Protein AF-A0AA97AA93-F1 (afdb_monomer_lite)

Structure (mmCIF, N/CA/C/O backbone):
data_AF-A0AA97AA93-F1
#
_entry.id   AF-A0AA97AA93-F1
#
loop_
_atom_site.group_PDB
_atom_site.id
_atom_site.type_symbol
_atom_site.label_atom_id
_atom_site.label_alt_id
_atom_site.label_comp_id
_atom_site.label_asym_id
_atom_site.label_entity_id
_atom_site.label_seq_id
_atom_site.pdbx_PDB_ins_code
_atom_site.Cartn_x
_atom_site.Cartn_y
_atom_site.Cartn_z
_atom_site.occupancy
_atom_site.B_iso_or_equiv
_atom_site.auth_seq_id
_atom_site.auth_comp_id
_atom_site.auth_asym_id
_atom_site.auth_atom_id
_atom_site.pdbx_PDB_model_num
ATOM 1 N N . MET A 1 1 ? -17.698 0.793 10.835 1.00 57.06 1 MET A N 1
ATOM 2 C CA . MET A 1 1 ? -16.544 0.757 11.765 1.00 57.06 1 MET A CA 1
ATOM 3 C C . MET A 1 1 ? -15.528 -0.295 11.329 1.00 57.06 1 MET A C 1
ATOM 5 O O . MET A 1 1 ? -15.820 -1.485 11.396 1.00 57.06 1 MET A O 1
ATOM 9 N N . LEU A 1 2 ? -14.342 0.119 10.874 1.00 65.19 2 LEU A N 1
ATOM 10 C CA . LEU A 1 2 ? -13.250 -0.810 10.567 1.00 65.19 2 LEU A CA 1
ATOM 11 C C . LEU A 1 2 ? -12.655 -1.330 11.889 1.00 65.19 2 LEU A C 1
ATOM 13 O O . LEU A 1 2 ? -12.029 -0.566 12.629 1.00 65.19 2 LEU A O 1
ATOM 17 N N . LYS A 1 3 ? -12.865 -2.612 12.224 1.00 77.94 3 LYS A N 1
ATOM 18 C CA . LYS A 1 3 ? -12.282 -3.192 13.449 1.00 77.94 3 LYS A CA 1
ATOM 19 C C . LYS A 1 3 ? -10.757 -3.088 13.381 1.00 77.94 3 LYS A C 1
ATOM 21 O O . LYS A 1 3 ? -10.172 -3.360 12.335 1.00 77.94 3 LYS A O 1
ATOM 26 N N . ARG A 1 4 ? -10.115 -2.746 14.505 1.00 79.62 4 ARG A N 1
ATOM 27 C CA . ARG A 1 4 ? -8.653 -2.550 14.616 1.00 79.62 4 ARG A CA 1
ATOM 28 C C . ARG A 1 4 ? -7.836 -3.717 14.043 1.00 79.62 4 ARG A C 1
ATOM 30 O O . ARG A 1 4 ? -6.788 -3.495 13.454 1.00 79.62 4 ARG A O 1
ATOM 37 N N . GLN A 1 5 ? -8.368 -4.936 14.137 1.00 83.81 5 GLN A N 1
ATOM 38 C CA . GLN A 1 5 ? -7.778 -6.152 13.565 1.00 83.81 5 GLN A CA 1
ATOM 39 C C . GLN A 1 5 ? -7.600 -6.118 12.035 1.00 83.81 5 GLN A C 1
ATOM 41 O O . GLN A 1 5 ? -6.703 -6.771 11.517 1.00 83.81 5 GLN A O 1
ATOM 46 N N . TYR A 1 6 ? -8.409 -5.344 11.304 1.00 88.00 6 TYR A N 1
ATOM 47 C CA . TYR A 1 6 ? -8.337 -5.257 9.840 1.00 88.00 6 TYR A CA 1
ATOM 48 C C . TYR A 1 6 ? -7.450 -4.122 9.334 1.00 88.00 6 TYR A C 1
ATOM 50 O O . TYR A 1 6 ? -7.240 -4.014 8.132 1.00 88.00 6 TYR A O 1
ATOM 58 N N . TRP A 1 7 ? -6.898 -3.287 10.217 1.00 90.94 7 TRP A N 1
ATOM 59 C CA . TRP A 1 7 ? -6.102 -2.134 9.794 1.00 90.94 7 TRP A CA 1
ATOM 60 C C . TRP A 1 7 ? -4.858 -2.558 9.015 1.00 90.94 7 TRP A C 1
ATOM 62 O O . TRP A 1 7 ? -4.594 -2.024 7.944 1.00 90.94 7 TRP A O 1
ATOM 72 N N . GLY A 1 8 ? -4.137 -3.567 9.515 1.00 91.69 8 GLY A N 1
ATOM 73 C CA . GLY A 1 8 ? -2.970 -4.112 8.820 1.00 91.69 8 GLY A CA 1
ATOM 74 C C . GLY A 1 8 ? -3.327 -4.705 7.456 1.00 91.69 8 GLY A C 1
ATOM 75 O O . GLY A 1 8 ? -2.590 -4.511 6.497 1.00 91.69 8 GLY A O 1
ATOM 76 N N . VAL A 1 9 ? -4.491 -5.353 7.347 1.00 93.94 9 VAL A N 1
ATOM 77 C CA . VAL A 1 9 ? -4.975 -5.934 6.085 1.00 93.94 9 VAL A CA 1
ATOM 78 C C . VAL A 1 9 ? -5.285 -4.839 5.067 1.00 93.94 9 VAL A C 1
ATOM 80 O O . VAL A 1 9 ? -4.868 -4.947 3.919 1.00 93.94 9 VAL A O 1
ATOM 83 N N . THR A 1 10 ? -5.948 -3.756 5.475 1.00 92.44 10 THR A N 1
ATOM 84 C CA . THR A 1 10 ? -6.235 -2.621 4.586 1.00 92.44 10 THR A CA 1
ATOM 85 C C . THR A 1 10 ? -4.952 -1.970 4.070 1.00 92.44 10 THR A C 1
ATOM 87 O O . THR A 1 10 ? -4.818 -1.751 2.866 1.00 92.44 10 THR A O 1
ATOM 90 N N . VAL A 1 11 ? -3.981 -1.716 4.954 1.00 95.38 11 VAL A N 1
ATOM 91 C CA . VAL A 1 11 ? -2.672 -1.162 4.568 1.00 95.38 11 VAL A CA 1
ATOM 92 C C . VAL A 1 11 ? -1.947 -2.102 3.603 1.00 95.38 11 VAL A C 1
ATOM 94 O O . VAL A 1 11 ? -1.426 -1.651 2.581 1.00 95.38 11 VAL A O 1
ATOM 97 N N . LEU A 1 12 ? -1.947 -3.406 3.895 1.00 95.62 12 LEU A N 1
ATOM 98 C CA . LEU A 1 12 ? -1.307 -4.417 3.058 1.00 95.62 12 LEU A CA 1
ATOM 99 C C . LEU A 1 12 ? -1.930 -4.457 1.659 1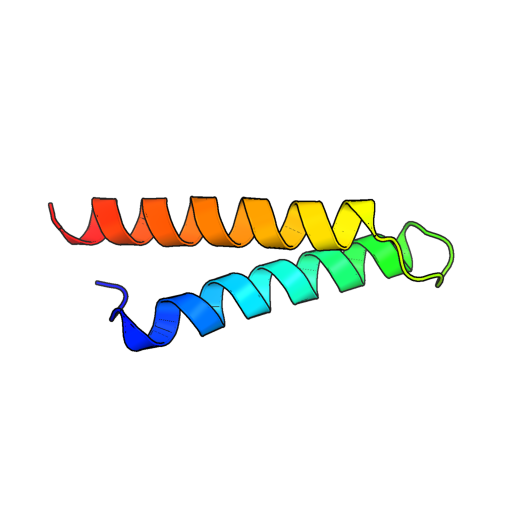.00 95.62 12 LEU A C 1
ATOM 101 O O . LEU A 1 12 ? -1.201 -4.410 0.674 1.00 95.62 12 LEU A O 1
ATOM 105 N N . LEU A 1 13 ? -3.261 -4.486 1.560 1.00 96.25 13 LEU A N 1
ATOM 106 C CA . LEU A 1 13 ? -3.963 -4.515 0.274 1.00 96.25 13 LEU A CA 1
ATOM 107 C C . LEU A 1 13 ? -3.643 -3.282 -0.575 1.00 96.25 13 LEU A C 1
ATOM 109 O O . LEU A 1 13 ? -3.330 -3.418 -1.756 1.00 96.25 13 LEU A O 1
ATOM 113 N N . ILE A 1 14 ? -3.655 -2.089 0.024 1.00 95.38 14 ILE A N 1
ATOM 114 C CA . ILE A 1 14 ? -3.325 -0.847 -0.690 1.00 95.38 14 ILE A CA 1
ATOM 115 C C . ILE A 1 14 ? -1.864 -0.869 -1.160 1.00 95.38 14 ILE A C 1
ATOM 117 O O . ILE A 1 14 ? -1.582 -0.542 -2.314 1.00 95.38 14 ILE A O 1
ATOM 121 N N . THR A 1 15 ? -0.949 -1.332 -0.306 1.00 96.81 15 THR A N 1
ATOM 122 C CA . THR A 1 15 ? 0.471 -1.488 -0.651 1.00 96.81 15 THR A CA 1
ATOM 123 C C . THR A 1 15 ? 0.670 -2.450 -1.822 1.00 96.81 15 THR A C 1
ATOM 125 O O . THR A 1 15 ? 1.427 -2.145 -2.744 1.00 96.81 15 THR A O 1
ATOM 128 N N . VAL A 1 16 ? -0.026 -3.590 -1.824 1.00 96.75 16 VAL A N 1
ATO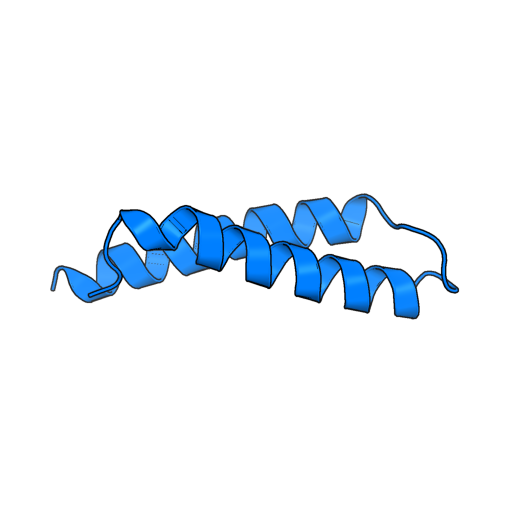M 129 C CA . VAL A 1 16 ? 0.039 -4.584 -2.908 1.00 96.75 16 VAL A CA 1
ATOM 130 C C . VAL A 1 16 ? -0.481 -4.002 -4.222 1.00 96.75 16 VAL A C 1
ATOM 132 O O . VAL A 1 16 ? 0.178 -4.161 -5.247 1.00 96.75 16 VAL A O 1
ATOM 135 N N . VAL A 1 17 ? -1.609 -3.284 -4.204 1.00 96.81 17 VAL A N 1
ATOM 136 C CA . VAL A 1 17 ? -2.170 -2.642 -5.407 1.00 96.81 17 VAL A CA 1
ATOM 137 C C . VAL A 1 17 ? -1.183 -1.636 -5.997 1.00 96.81 17 VAL A C 1
ATOM 139 O O . VAL A 1 17 ? -0.890 -1.689 -7.189 1.00 96.81 17 VAL A O 1
ATOM 142 N N . PHE A 1 18 ? -0.619 -0.761 -5.166 1.00 96.62 18 PHE A N 1
ATOM 143 C CA . PHE A 1 18 ? 0.384 0.210 -5.608 1.00 96.62 18 PHE A CA 1
ATOM 144 C C . PHE A 1 18 ? 1.653 -0.460 -6.128 1.00 96.62 18 PHE A C 1
ATOM 146 O O . PHE A 1 18 ? 2.200 -0.030 -7.139 1.00 96.62 18 PHE A O 1
ATOM 153 N N . SER A 1 19 ? 2.100 -1.535 -5.478 1.00 95.75 19 SER A N 1
ATOM 154 C CA . SER A 1 19 ? 3.271 -2.297 -5.918 1.00 95.75 19 SER A CA 1
ATOM 155 C C . SER A 1 19 ? 3.024 -2.967 -7.269 1.00 95.75 19 SER A C 1
ATOM 157 O O . SER A 1 19 ? 3.902 -2.942 -8.126 1.00 95.75 19 SER A O 1
ATOM 159 N N . TYR A 1 20 ? 1.823 -3.510 -7.498 1.00 96.31 20 TYR A N 1
ATOM 160 C CA . TYR A 1 20 ? 1.432 -4.086 -8.785 1.00 96.31 20 TYR A CA 1
ATOM 161 C C . TYR A 1 20 ? 1.365 -3.028 -9.892 1.00 96.31 20 TYR A C 1
ATOM 163 O O . TYR A 1 20 ? 1.924 -3.226 -10.971 1.00 96.31 20 TYR A O 1
ATOM 171 N N . VAL A 1 21 ? 0.724 -1.887 -9.626 1.00 96.00 21 VAL A N 1
ATOM 172 C CA . VAL A 1 21 ? 0.661 -0.764 -10.576 1.00 96.00 21 VAL A CA 1
ATOM 173 C C . VAL A 1 21 ? 2.069 -0.262 -10.891 1.0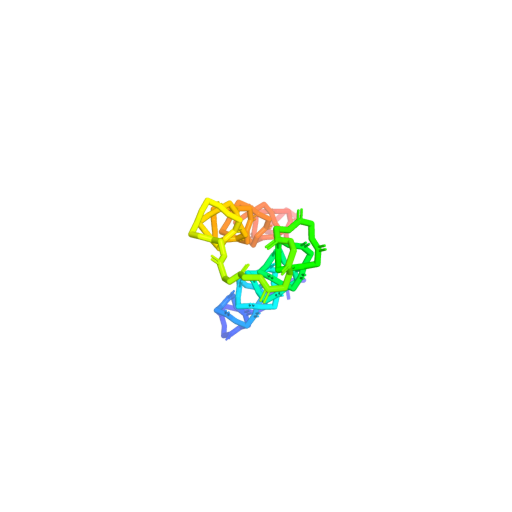0 96.00 21 VAL A C 1
ATOM 175 O O . VAL A 1 21 ? 2.436 -0.154 -12.058 1.00 96.00 21 VAL A O 1
ATOM 178 N N . GLY A 1 22 ? 2.886 -0.047 -9.862 1.00 96.06 22 GLY A N 1
ATOM 179 C CA . GLY A 1 22 ? 4.276 0.362 -10.004 1.00 96.06 22 GLY A CA 1
ATOM 180 C C . GLY A 1 22 ? 5.108 -0.621 -10.810 1.00 96.06 22 GLY A C 1
ATOM 181 O O . GLY A 1 22 ? 5.853 -0.204 -11.682 1.00 96.06 22 GLY A O 1
ATOM 182 N N . TYR A 1 23 ? 4.938 -1.921 -10.583 1.00 96.38 23 TYR A N 1
ATOM 183 C CA . TYR A 1 23 ? 5.601 -2.968 -11.358 1.00 96.38 23 TYR A CA 1
ATOM 184 C C . TYR A 1 23 ? 5.228 -2.914 -12.845 1.00 96.38 23 TYR A C 1
ATOM 186 O O . TYR A 1 23 ? 6.090 -3.049 -13.709 1.00 96.38 23 TYR A O 1
ATOM 194 N N . ARG A 1 24 ? 3.948 -2.683 -13.162 1.00 96.50 24 ARG A N 1
ATOM 195 C CA . ARG A 1 24 ? 3.479 -2.575 -14.553 1.00 96.50 24 ARG A CA 1
ATOM 196 C C . A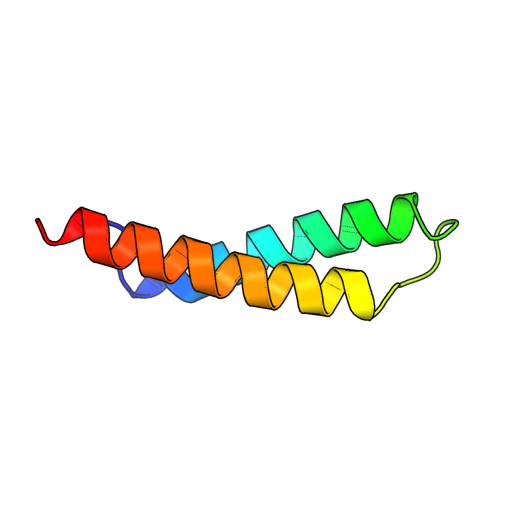RG A 1 24 ? 3.965 -1.299 -15.240 1.00 96.50 24 ARG A C 1
ATOM 198 O O . ARG A 1 24 ? 4.208 -1.341 -16.439 1.00 96.50 24 ARG A O 1
ATOM 205 N N . LEU A 1 25 ? 4.106 -0.204 -14.494 1.00 95.75 25 LEU A N 1
ATOM 206 C CA . LEU A 1 25 ? 4.595 1.083 -15.001 1.00 95.75 25 LEU A CA 1
ATOM 207 C C . LEU A 1 25 ? 6.126 1.185 -15.033 1.00 95.75 25 LEU A C 1
ATOM 209 O O . LEU A 1 25 ? 6.657 2.042 -15.726 1.00 95.75 25 LEU A O 1
ATOM 213 N N . ASN A 1 26 ? 6.825 0.333 -14.284 1.00 96.12 26 ASN A N 1
ATOM 214 C CA . ASN A 1 26 ? 8.282 0.280 -14.198 1.00 96.12 26 ASN A CA 1
ATOM 215 C C . ASN A 1 26 ? 8.830 -0.919 -14.986 1.00 96.12 26 ASN A C 1
ATOM 217 O O . ASN A 1 26 ? 9.656 -1.667 -14.472 1.00 96.12 26 ASN A O 1
ATOM 221 N N . ASP A 1 27 ? 8.301 -1.154 -16.190 1.00 95.25 27 ASP A N 1
ATOM 222 C CA . ASP A 1 27 ? 8.771 -2.178 -17.134 1.00 95.25 27 ASP A CA 1
ATOM 223 C C . ASP A 1 27 ? 8.934 -3.585 -16.539 1.00 95.25 27 ASP A C 1
ATOM 225 O O . ASP A 1 27 ? 9.892 -4.292 -16.830 1.00 95.25 27 ASP A O 1
ATOM 229 N N . GLN A 1 28 ? 7.992 -4.018 -15.695 1.00 93.88 28 GLN A N 1
ATOM 230 C CA . GLN A 1 28 ? 8.054 -5.323 -15.022 1.00 93.88 28 GL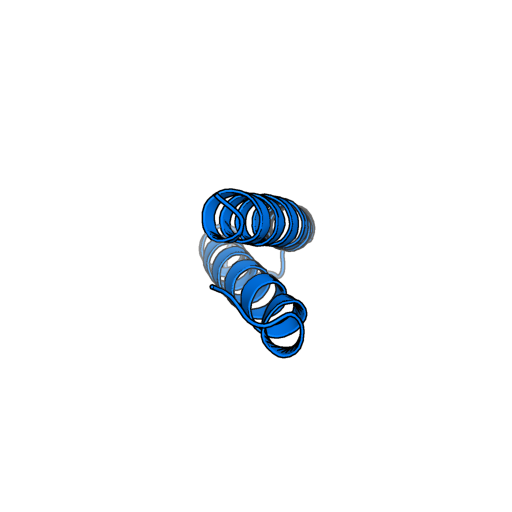N A CA 1
ATOM 231 C C . GLN A 1 28 ? 9.257 -5.469 -14.073 1.00 93.88 28 GLN A C 1
ATOM 233 O O . GLN A 1 28 ? 9.679 -6.583 -13.745 1.00 93.88 28 GLN A O 1
ATOM 238 N N . HIS A 1 29 ? 9.778 -4.349 -13.571 1.00 94.44 29 HIS A N 1
ATOM 239 C CA . HIS A 1 29 ? 10.765 -4.303 -12.506 1.00 94.44 29 HIS A CA 1
ATOM 240 C C . HIS A 1 29 ? 10.146 -3.788 -11.202 1.00 94.44 29 HIS A C 1
ATOM 242 O O . HIS A 1 29 ? 9.342 -2.850 -11.208 1.00 94.44 29 HIS A O 1
ATOM 248 N N . PRO A 1 30 ? 10.529 -4.358 -10.047 1.00 91.69 30 PRO A N 1
ATOM 249 C CA . PRO A 1 30 ? 10.070 -3.868 -8.755 1.00 91.69 30 PRO A CA 1
ATOM 250 C C . PRO A 1 30 ? 10.504 -2.414 -8.546 1.00 91.69 30 PRO A C 1
ATOM 252 O O . PRO A 1 30 ? 11.648 -2.047 -8.809 1.00 91.69 30 PRO A O 1
ATOM 255 N N . SER A 1 31 ? 9.584 -1.589 -8.047 1.00 94.44 31 SER A N 1
ATOM 256 C CA . SER A 1 31 ? 9.820 -0.164 -7.831 1.00 94.44 31 SER A CA 1
ATOM 257 C C . SER A 1 31 ? 9.566 0.219 -6.377 1.00 94.44 31 SER A C 1
ATOM 259 O O . SER A 1 31 ? 8.429 0.218 -5.897 1.00 94.44 31 SER A O 1
ATOM 261 N N . LEU A 1 32 ? 10.645 0.560 -5.669 1.00 93.94 32 LEU A N 1
ATOM 262 C CA . LEU A 1 32 ? 10.592 0.966 -4.262 1.00 93.94 32 LEU A CA 1
ATOM 263 C C . LEU A 1 32 ? 9.732 2.222 -4.027 1.00 93.94 32 LEU A C 1
ATOM 265 O O . LEU A 1 32 ? 8.950 2.199 -3.075 1.00 93.94 32 LEU A O 1
ATOM 269 N N . PRO A 1 33 ? 9.784 3.279 -4.869 1.00 95.88 33 PRO A N 1
ATOM 270 C CA . PRO A 1 33 ? 8.916 4.445 -4.699 1.00 95.88 33 PRO A CA 1
ATOM 271 C C . PRO A 1 33 ? 7.423 4.100 -4.688 1.00 95.88 33 PRO A C 1
ATOM 273 O O . PRO A 1 33 ? 6.682 4.613 -3.853 1.00 95.88 33 PRO A O 1
ATOM 276 N N . TRP A 1 34 ? 6.983 3.186 -5.556 1.00 95.56 34 TRP A N 1
ATOM 277 C CA . TRP A 1 34 ? 5.584 2.755 -5.608 1.00 95.56 34 TRP A CA 1
ATOM 278 C C . TRP A 1 34 ? 5.177 1.944 -4.379 1.00 95.56 34 TRP A C 1
ATOM 280 O O . TRP A 1 34 ? 4.096 2.164 -3.836 1.00 95.56 34 TRP A O 1
ATOM 290 N N . MET A 1 35 ? 6.051 1.058 -3.895 1.00 95.06 35 MET A N 1
ATOM 291 C CA . MET A 1 35 ? 5.814 0.307 -2.660 1.00 95.06 35 MET A CA 1
ATOM 292 C C . MET A 1 35 ? 5.681 1.243 -1.449 1.00 95.06 35 MET A C 1
ATOM 294 O O . MET A 1 35 ? 4.727 1.128 -0.679 1.00 95.06 35 MET A O 1
ATOM 298 N N . VAL A 1 36 ? 6.606 2.199 -1.297 1.00 96.44 36 VAL A N 1
ATOM 299 C CA . VAL A 1 36 ? 6.574 3.188 -0.206 1.00 96.44 36 VAL A CA 1
ATOM 300 C C . VAL A 1 36 ? 5.340 4.083 -0.323 1.00 96.44 36 VAL A C 1
ATOM 302 O O . VAL A 1 36 ? 4.661 4.313 0.677 1.00 96.44 36 VAL A O 1
ATOM 305 N N . GLY A 1 37 ? 5.000 4.527 -1.536 1.00 96.00 37 GLY A N 1
ATOM 306 C CA . GLY A 1 37 ? 3.775 5.281 -1.802 1.00 96.00 37 GLY A CA 1
ATOM 307 C C . GLY A 1 37 ? 2.527 4.511 -1.372 1.00 96.00 37 GLY A C 1
ATOM 308 O O . GLY A 1 37 ? 1.710 5.037 -0.621 1.00 96.00 37 GLY A O 1
ATOM 309 N N . GLY A 1 38 ? 2.430 3.234 -1.744 1.00 95.88 38 GLY A N 1
ATOM 310 C CA . GLY A 1 38 ? 1.339 2.351 -1.335 1.00 95.88 38 GLY A CA 1
ATOM 311 C C . GLY A 1 38 ? 1.220 2.176 0.176 1.00 95.88 38 GLY A C 1
ATOM 312 O O . GLY A 1 38 ? 0.112 2.222 0.712 1.00 95.88 38 GLY A O 1
ATOM 313 N N . LEU A 1 39 ? 2.350 2.042 0.875 1.00 96.50 39 LEU A N 1
ATOM 314 C CA . LEU A 1 39 ? 2.379 1.938 2.333 1.00 96.50 39 LEU A CA 1
ATOM 315 C C . LEU A 1 39 ? 1.857 3.219 2.998 1.00 96.50 39 LEU A C 1
ATOM 317 O O . LEU A 1 39 ? 0.979 3.157 3.862 1.00 96.50 39 LEU A O 1
ATOM 321 N N . VAL A 1 40 ? 2.356 4.381 2.570 1.00 96.81 40 VAL A N 1
ATOM 322 C CA . VAL A 1 40 ? 1.944 5.687 3.108 1.00 96.81 40 VAL A CA 1
ATOM 323 C C . VAL A 1 40 ? 0.463 5.941 2.831 1.00 96.81 40 VAL A C 1
ATOM 325 O O . VAL A 1 40 ? -0.293 6.254 3.755 1.00 96.81 40 VAL A O 1
ATOM 328 N N . THR A 1 41 ? 0.016 5.738 1.591 1.00 96.50 41 THR A N 1
ATOM 329 C CA . THR A 1 41 ? -1.397 5.865 1.215 1.00 96.50 41 THR A CA 1
ATOM 330 C C . THR A 1 41 ? -2.269 4.902 2.018 1.00 96.50 41 THR A C 1
ATOM 332 O O . THR A 1 41 ? -3.311 5.306 2.535 1.00 96.50 41 THR A O 1
ATOM 335 N N . GLY A 1 42 ? -1.829 3.654 2.199 1.00 94.94 42 GLY A N 1
ATOM 336 C CA . GLY A 1 42 ? -2.541 2.650 2.982 1.00 94.94 42 GLY A CA 1
ATOM 337 C C . GLY A 1 42 ? -2.768 3.075 4.429 1.00 94.94 42 GLY A C 1
ATOM 338 O O . GLY A 1 42 ? -3.882 2.946 4.950 1.00 94.94 42 GLY A O 1
ATOM 339 N N . VAL A 1 43 ? -1.741 3.634 5.071 1.00 95.06 43 VAL A N 1
ATOM 340 C CA . VAL A 1 43 ? -1.822 4.151 6.445 1.00 95.06 43 VAL A CA 1
ATOM 341 C C . VAL A 1 43 ? -2.766 5.352 6.535 1.00 95.06 43 VAL A C 1
ATOM 343 O O . VAL A 1 43 ? -3.609 5.390 7.437 1.00 95.06 43 VAL A O 1
ATOM 346 N N . ILE A 1 44 ? -2.677 6.305 5.601 1.00 95.81 44 ILE A N 1
ATOM 347 C CA . ILE A 1 44 ? -3.535 7.502 5.582 1.00 95.81 44 ILE A CA 1
ATOM 348 C C . ILE A 1 44 ? -5.006 7.107 5.429 1.00 95.81 44 ILE A C 1
ATOM 350 O O . ILE A 1 44 ? -5.837 7.520 6.240 1.00 95.81 44 ILE A O 1
ATOM 354 N N . VAL A 1 45 ? -5.324 6.263 4.443 1.00 93.19 45 VAL A N 1
ATOM 355 C CA . VAL A 1 45 ? -6.695 5.793 4.183 1.00 93.19 45 VAL A CA 1
ATOM 356 C C . VAL A 1 45 ? -7.249 5.057 5.398 1.00 93.19 45 VAL A C 1
ATOM 358 O O . VAL A 1 45 ? -8.345 5.363 5.866 1.00 93.19 45 VAL A O 1
ATOM 361 N N . THR A 1 46 ? -6.474 4.127 5.957 1.00 92.81 46 THR A N 1
ATOM 362 C CA . THR A 1 46 ? -6.896 3.348 7.129 1.00 92.81 46 THR A CA 1
ATOM 363 C C . THR A 1 46 ? -7.159 4.252 8.334 1.00 92.81 46 THR A C 1
ATOM 365 O O . THR A 1 46 ? -8.169 4.093 9.019 1.00 92.81 46 THR A O 1
ATOM 368 N N . THR A 1 47 ? -6.298 5.246 8.563 1.00 91.44 47 THR A N 1
ATOM 369 C CA . THR A 1 47 ? -6.460 6.214 9.657 1.00 91.44 47 THR A CA 1
ATOM 370 C C . THR A 1 47 ? -7.670 7.125 9.437 1.00 91.44 47 THR A C 1
ATOM 372 O O . THR A 1 47 ? -8.396 7.410 10.389 1.00 91.44 47 THR A O 1
ATOM 375 N N . GLY A 1 48 ? -7.934 7.552 8.199 1.00 90.88 48 GLY A N 1
ATOM 376 C CA . GLY A 1 48 ? -9.123 8.331 7.843 1.00 90.88 48 GLY A CA 1
ATOM 377 C C . GLY A 1 48 ? -10.418 7.555 8.087 1.00 90.88 48 GLY A C 1
ATOM 378 O O . GLY A 1 48 ? -11.295 8.026 8.811 1.00 90.88 48 GLY A O 1
ATOM 379 N N . LEU A 1 49 ? -10.499 6.318 7.588 1.00 87.62 49 LEU A N 1
ATOM 380 C CA . LEU A 1 49 ? -11.648 5.427 7.805 1.00 87.62 49 LEU A CA 1
ATOM 381 C C . LEU A 1 49 ? -11.885 5.129 9.292 1.00 87.62 49 LEU A C 1
ATOM 383 O O . LEU A 1 49 ? -13.024 5.013 9.746 1.00 87.62 49 LEU A O 1
ATOM 387 N N . ALA A 1 50 ? -10.808 5.020 10.068 1.00 86.56 50 ALA A N 1
ATOM 388 C CA . ALA A 1 50 ? -10.873 4.824 11.506 1.00 86.56 50 ALA A CA 1
ATOM 389 C C . ALA A 1 50 ? -11.382 6.038 12.289 1.00 86.56 50 ALA A C 1
ATOM 391 O O . ALA A 1 50 ? -11.881 5.855 13.400 1.00 86.56 50 ALA A O 1
ATOM 392 N N . ARG A 1 51 ? -11.211 7.253 11.757 1.00 84.50 51 ARG A N 1
ATOM 393 C CA . ARG A 1 51 ? -11.733 8.488 12.355 1.00 84.50 51 ARG A CA 1
ATOM 394 C C . ARG A 1 51 ? -13.208 8.670 12.023 1.00 84.50 51 ARG A C 1
ATOM 396 O O . ARG A 1 51 ? -13.994 8.828 12.944 1.00 84.50 51 ARG A O 1
ATOM 403 N N . ILE A 1 52 ? -13.575 8.518 10.750 1.00 82.00 52 ILE A N 1
ATOM 404 C CA . ILE A 1 52 ? -14.966 8.640 10.276 1.00 82.00 52 ILE A CA 1
ATOM 405 C C . ILE A 1 52 ? -15.877 7.625 10.975 1.00 82.00 52 ILE A C 1
ATOM 407 O O . ILE A 1 52 ? -17.018 7.914 11.287 1.00 82.00 52 ILE A O 1
ATOM 411 N N . GLY A 1 53 ? -15.374 6.424 11.268 1.00 64.94 53 GLY A N 1
ATOM 412 C CA . GLY A 1 53 ? -16.155 5.415 11.980 1.00 64.94 53 GLY A CA 1
ATOM 413 C C . GLY A 1 53 ? -16.349 5.656 13.482 1.00 64.94 53 GLY A C 1
ATOM 414 O O . GLY A 1 53 ? -16.895 4.757 14.113 1.00 64.94 53 GLY A O 1
ATOM 415 N N . ARG A 1 54 ? -15.841 6.747 14.072 1.00 61.06 54 ARG A N 1
ATOM 416 C CA . ARG A 1 54 ? -16.042 7.090 15.497 1.00 61.06 54 ARG A CA 1
ATOM 417 C C . ARG A 1 54 ? -17.057 8.213 15.723 1.00 61.06 54 ARG A C 1
ATOM 419 O O . ARG A 1 54 ? -17.428 8.409 16.877 1.00 61.06 54 ARG A O 1
ATOM 426 N N . GLU A 1 55 ? -17.424 8.940 14.673 1.00 51.47 55 GLU A N 1
ATOM 427 C CA . GLU A 1 55 ? -18.511 9.929 14.672 1.00 51.47 55 GLU A CA 1
ATOM 428 C C . GLU A 1 55 ? -19.856 9.228 14.445 1.00 51.47 55 GLU A C 1
ATOM 430 O O . GLU A 1 55 ? -20.847 9.676 15.059 1.00 51.47 55 GLU A O 1
#

Foldseek 3Di:
DPPPVCLVVQLVVQLVVQQVVCCVVVVNDGDPVSSVVS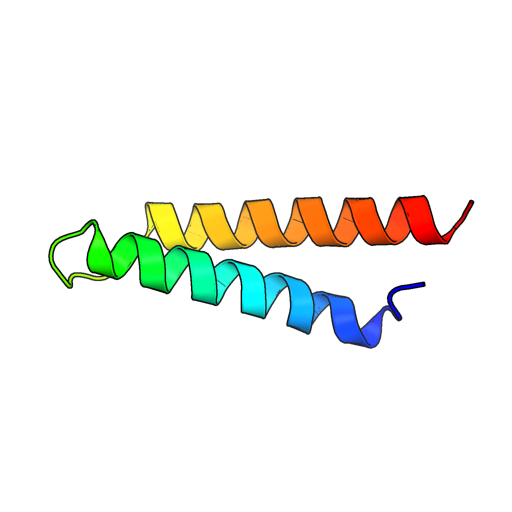NVVSNVVSVVVVVVVVD

Radius of gyration: 12.79 Å; chains: 1; bounding box: 29×16×33 Å

Secondary structure (DSSP, 8-state):
---GGGHHHHHHHHHHHHHHHHHHHTTTS--HHHHHHHHHHHHHHHHHHHHHTT-

Sequence (55 aa):
MLKRQYWGVTVLLITVVFSYVGYRLNDQHPSLPWMVGGLVTGVIVTTGLARIGRE

pLDDT: mean 90.18, std 10.64, range [51.47, 96.81]